Protein AF-A0A5C6DVH7-F1 (afdb_monomer_lite)

Structure (mmCIF, N/CA/C/O backbone):
data_AF-A0A5C6DVH7-F1
#
_entry.id   AF-A0A5C6DVH7-F1
#
loop_
_atom_site.group_PDB
_atom_site.id
_atom_site.type_symbol
_atom_site.label_atom_id
_atom_site.label_alt_id
_atom_site.label_comp_id
_atom_site.label_asym_id
_atom_site.label_entity_id
_atom_site.label_seq_id
_atom_site.pdbx_PDB_ins_code
_atom_site.Cartn_x
_atom_site.Cartn_y
_atom_site.Cartn_z
_atom_site.occupancy
_atom_site.B_iso_or_equiv
_atom_site.auth_seq_id
_atom_site.auth_comp_id
_atom_site.auth_asym_id
_atom_site.auth_atom_id
_atom_site.pdbx_PDB_model_num
ATOM 1 N N . MET A 1 1 ? -20.428 12.463 17.159 1.00 50.03 1 MET A N 1
ATOM 2 C CA . MET A 1 1 ? -19.799 11.320 16.462 1.00 50.03 1 MET A CA 1
ATOM 3 C C . MET A 1 1 ? -18.298 11.450 16.620 1.00 50.03 1 MET A C 1
ATOM 5 O O . MET A 1 1 ? -17.776 12.496 16.267 1.00 50.03 1 MET A O 1
ATOM 9 N N . LYS A 1 2 ? -17.621 10.459 17.209 1.00 59.69 2 LYS A N 1
ATOM 10 C CA . LYS A 1 2 ? -16.156 10.385 17.164 1.00 59.69 2 LYS A CA 1
ATOM 11 C C . LYS A 1 2 ? -15.791 9.527 15.952 1.00 59.69 2 LYS A C 1
ATOM 13 O O . LYS A 1 2 ? -15.965 8.319 16.029 1.00 59.69 2 LYS A O 1
ATOM 18 N N . CYS A 1 3 ? -15.338 10.131 14.857 1.00 53.69 3 CYS A N 1
ATOM 19 C CA . CYS A 1 3 ? -14.543 9.422 13.854 1.00 53.69 3 CYS A CA 1
ATOM 20 C C . CYS A 1 3 ? -13.120 9.967 13.963 1.00 53.69 3 CYS A C 1
ATOM 22 O O . CYS A 1 3 ? -12.775 10.992 13.386 1.00 53.69 3 CYS A O 1
ATOM 24 N N . ASN A 1 4 ? -12.312 9.347 14.815 1.00 70.00 4 ASN A N 1
ATOM 25 C CA . ASN A 1 4 ? -10.875 9.519 14.684 1.00 70.00 4 ASN A CA 1
ATOM 26 C C . ASN A 1 4 ? -10.422 8.360 13.812 1.00 70.00 4 ASN A C 1
ATOM 28 O O . ASN A 1 4 ? -10.255 7.252 14.313 1.00 70.00 4 ASN A O 1
ATOM 32 N N . ASP A 1 5 ? -10.310 8.615 12.512 1.00 85.62 5 ASP A N 1
ATOM 33 C CA . ASP A 1 5 ? -9.699 7.655 11.609 1.00 85.62 5 ASP A CA 1
ATOM 34 C C . ASP A 1 5 ? -8.187 7.711 11.779 1.00 85.62 5 ASP A C 1
ATOM 36 O O . ASP A 1 5 ? -7.571 8.777 11.696 1.00 85.62 5 ASP A O 1
ATOM 40 N N . ILE A 1 6 ? -7.598 6.551 12.052 1.00 88.00 6 ILE A N 1
ATOM 41 C CA . ILE A 1 6 ? -6.157 6.393 12.200 1.00 88.00 6 ILE A CA 1
ATOM 42 C C . ILE A 1 6 ? -5.660 5.776 10.902 1.00 88.00 6 ILE A C 1
ATOM 44 O O . ILE A 1 6 ? -5.912 4.605 10.618 1.00 88.00 6 ILE A O 1
ATOM 48 N N . TRP A 1 7 ? -4.971 6.593 10.112 1.00 92.62 7 TRP A N 1
ATOM 49 C CA . TRP A 1 7 ? -4.397 6.191 8.836 1.00 92.62 7 TRP A CA 1
ATOM 50 C C . TRP A 1 7 ? -2.943 5.771 9.007 1.00 92.62 7 TRP A C 1
ATOM 52 O O . TRP A 1 7 ? -2.144 6.496 9.601 1.00 92.62 7 TRP A O 1
ATOM 62 N N . TYR A 1 8 ? -2.592 4.623 8.437 1.00 91.06 8 TYR A N 1
ATOM 63 C CA . TYR A 1 8 ? -1.220 4.141 8.365 1.00 91.06 8 TYR A CA 1
ATOM 64 C C . TYR A 1 8 ? -0.693 4.332 6.945 1.00 91.06 8 TYR A C 1
ATOM 66 O O . TYR A 1 8 ? -1.252 3.786 5.997 1.00 91.06 8 TYR A O 1
ATOM 74 N N . HIS A 1 9 ? 0.363 5.127 6.782 1.00 91.81 9 HIS A N 1
ATOM 75 C CA . HIS A 1 9 ? 1.008 5.321 5.486 1.00 91.81 9 HIS A CA 1
ATOM 76 C C . HIS A 1 9 ? 2.148 4.316 5.320 1.00 91.81 9 HIS A C 1
ATOM 78 O O . HIS A 1 9 ? 3.069 4.280 6.135 1.00 91.81 9 HIS A O 1
ATOM 84 N N . LEU A 1 10 ? 2.088 3.511 4.262 1.00 89.31 10 LEU A N 1
ATOM 85 C CA . LEU A 1 10 ? 3.062 2.469 3.966 1.00 89.31 10 LEU A CA 1
ATOM 86 C C . LEU A 1 10 ? 3.605 2.653 2.553 1.00 89.31 10 LEU A C 1
ATOM 88 O O . LEU A 1 10 ? 2.839 2.745 1.600 1.00 89.31 10 LEU A O 1
ATOM 92 N N . TYR A 1 11 ? 4.930 2.657 2.412 1.00 86.38 11 TYR A N 1
ATOM 93 C CA . TYR A 1 11 ? 5.613 2.693 1.119 1.00 86.38 11 TYR A CA 1
ATOM 94 C C . TYR A 1 11 ? 6.002 1.265 0.692 1.00 86.38 11 TYR A C 1
ATOM 96 O O . TYR A 1 11 ? 6.981 0.729 1.222 1.00 86.38 11 TYR A O 1
ATOM 104 N N . PRO A 1 12 ? 5.260 0.617 -0.232 1.00 81.19 12 PRO A N 1
ATOM 105 C CA . PRO A 1 12 ? 5.372 -0.828 -0.453 1.00 81.19 12 PRO A CA 1
ATOM 106 C C . PRO A 1 12 ? 6.714 -1.246 -1.043 1.00 81.19 12 PRO A C 1
ATOM 108 O O . PRO A 1 12 ? 7.267 -2.258 -0.623 1.00 81.19 12 PRO A O 1
ATOM 111 N N . LEU A 1 13 ? 7.266 -0.450 -1.964 1.00 76.94 13 LEU A N 1
ATOM 112 C CA . LEU A 1 13 ? 8.552 -0.739 -2.602 1.00 76.94 13 LEU A CA 1
ATOM 113 C C . LEU A 1 13 ? 9.683 -0.820 -1.566 1.00 76.94 13 LEU A C 1
ATOM 115 O O . LEU A 1 13 ? 10.445 -1.781 -1.553 1.00 76.94 13 LEU A O 1
ATOM 119 N N . GLY A 1 14 ? 9.752 0.135 -0.635 1.00 76.50 14 GLY A N 1
ATOM 120 C CA . GLY A 1 14 ? 10.740 0.097 0.446 1.00 76.50 14 GLY A CA 1
ATOM 121 C C . GLY A 1 14 ? 10.442 -0.978 1.494 1.00 76.50 14 GLY A C 1
ATOM 122 O O . GLY A 1 14 ? 11.354 -1.666 1.944 1.00 76.50 14 GLY A O 1
ATOM 123 N N . PHE A 1 15 ? 9.170 -1.149 1.862 1.00 79.88 15 PHE A N 1
ATOM 124 C CA . PHE A 1 15 ? 8.749 -2.097 2.897 1.00 79.88 15 PHE A CA 1
ATOM 125 C C . PHE A 1 15 ? 9.000 -3.560 2.504 1.00 79.88 15 PHE A C 1
ATOM 127 O O . PHE A 1 15 ? 9.443 -4.359 3.323 1.00 79.88 15 PHE A O 1
ATOM 134 N N . LEU A 1 16 ? 8.758 -3.897 1.238 1.00 76.62 16 LEU A N 1
ATOM 135 C CA . LEU A 1 16 ? 8.897 -5.251 0.696 1.00 76.62 16 LEU A CA 1
ATOM 136 C C . LEU A 1 16 ? 10.297 -5.530 0.130 1.00 76.62 16 LEU A C 1
ATOM 138 O O . LEU A 1 16 ? 10.539 -6.601 -0.429 1.00 76.62 16 LEU A O 1
ATOM 142 N N . GLY A 1 17 ? 11.223 -4.574 0.264 1.00 70.69 17 GLY A N 1
ATOM 143 C CA . GLY A 1 17 ? 12.597 -4.711 -0.210 1.00 70.69 17 GLY A CA 1
ATOM 144 C C . GLY A 1 17 ? 12.710 -4.822 -1.731 1.00 70.69 17 GLY A C 1
ATOM 145 O O . GLY A 1 17 ? 13.518 -5.617 -2.218 1.00 70.69 17 GLY A O 1
ATOM 146 N N . ALA A 1 18 ? 11.897 -4.058 -2.467 1.00 68.44 18 ALA A N 1
ATOM 147 C CA . ALA A 1 18 ? 12.038 -3.898 -3.909 1.00 68.44 18 ALA A CA 1
ATOM 148 C C . ALA A 1 18 ? 13.426 -3.336 -4.252 1.00 68.44 18 ALA A C 1
ATOM 150 O O . ALA A 1 18 ? 14.024 -2.582 -3.481 1.00 68.44 18 ALA A O 1
ATOM 151 N N . GLU A 1 19 ? 13.947 -3.689 -5.421 1.00 67.75 19 GLU A N 1
ATOM 152 C CA . GLU A 1 19 ? 15.155 -3.051 -5.943 1.00 67.75 19 GLU A CA 1
ATOM 153 C C . GLU A 1 19 ? 14.898 -1.593 -6.346 1.00 67.75 19 GLU A C 1
ATOM 155 O O . GLU A 1 19 ? 13.801 -1.223 -6.750 1.00 67.75 19 GLU A O 1
ATOM 160 N N . ASN A 1 20 ? 15.945 -0.765 -6.275 1.00 64.31 20 ASN A N 1
ATOM 161 C CA . ASN A 1 20 ? 15.856 0.684 -6.507 1.00 64.31 20 ASN A CA 1
ATOM 162 C C . ASN A 1 20 ? 15.5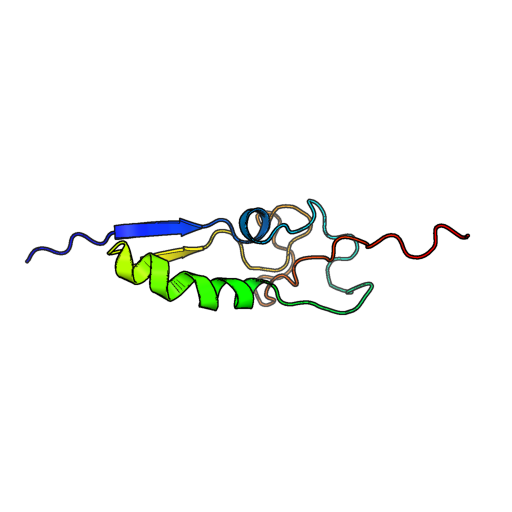62 1.081 -7.967 1.00 64.31 20 ASN A C 1
ATOM 164 O O . ASN A 1 20 ? 15.358 2.261 -8.251 1.00 64.31 20 ASN A O 1
ATOM 168 N N . ARG A 1 21 ? 15.646 0.142 -8.917 1.00 63.66 21 ARG A N 1
ATOM 169 C CA . ARG A 1 21 ? 15.424 0.408 -10.341 1.00 63.66 21 ARG A CA 1
ATOM 170 C C . ARG A 1 21 ? 14.833 -0.809 -11.033 1.00 63.66 21 ARG A C 1
ATOM 172 O O . ARG A 1 21 ? 15.366 -1.906 -10.906 1.00 63.66 21 ARG A O 1
ATOM 179 N N . ASN A 1 22 ? 13.800 -0.584 -11.830 1.00 66.38 22 ASN A N 1
ATOM 180 C CA . ASN A 1 22 ? 13.249 -1.565 -12.744 1.00 66.38 22 ASN A CA 1
ATOM 181 C C . ASN A 1 22 ? 14.160 -1.684 -13.977 1.00 66.38 22 ASN A C 1
ATOM 183 O O . ASN A 1 22 ? 14.335 -0.734 -14.743 1.00 66.38 22 ASN A O 1
ATOM 187 N N . ALA A 1 23 ? 14.784 -2.850 -14.160 1.00 60.66 23 ALA A N 1
ATOM 188 C CA . ALA A 1 23 ? 15.706 -3.089 -15.270 1.00 60.66 23 ALA A CA 1
ATOM 189 C C . ALA A 1 23 ? 14.998 -3.256 -16.630 1.00 60.66 23 ALA A C 1
ATOM 191 O O . ALA A 1 23 ? 15.653 -3.178 -17.670 1.00 60.66 23 ALA A O 1
ATOM 192 N N . SER A 1 24 ? 13.686 -3.516 -16.655 1.00 61.59 24 SER A N 1
ATOM 193 C CA . SER A 1 24 ? 12.906 -3.635 -17.895 1.00 61.59 24 SER A CA 1
ATOM 194 C C . SER A 1 24 ? 11.419 -3.324 -17.657 1.00 61.59 24 SER A C 1
ATOM 196 O O . SER A 1 24 ? 10.612 -4.244 -17.499 1.00 61.59 24 SER A O 1
ATOM 198 N N . PRO A 1 25 ? 11.037 -2.032 -17.655 1.00 61.25 25 PRO A N 1
ATOM 199 C CA . PRO A 1 25 ? 9.636 -1.616 -17.630 1.00 61.25 25 PRO A CA 1
ATOM 200 C C . PRO A 1 25 ? 8.865 -2.226 -18.809 1.00 61.25 25 PRO A C 1
ATOM 202 O O . PRO A 1 25 ? 9.350 -2.231 -19.942 1.00 61.25 25 PRO A O 1
ATOM 205 N N . GLY A 1 26 ? 7.685 -2.791 -18.561 1.00 59.69 26 GLY A N 1
ATOM 206 C CA . GLY A 1 26 ? 6.830 -3.396 -19.583 1.00 59.69 26 GLY A CA 1
ATOM 207 C C . GLY A 1 26 ? 7.232 -4.801 -20.055 1.00 59.69 26 GLY A C 1
ATOM 208 O O . GLY A 1 26 ? 6.378 -5.512 -20.593 1.00 59.69 26 GLY A O 1
ATOM 209 N N . TYR A 1 27 ? 8.475 -5.240 -19.819 1.00 59.16 27 TYR A N 1
ATOM 210 C CA . TYR A 1 27 ? 9.001 -6.546 -20.237 1.00 59.16 27 TYR A CA 1
ATOM 211 C C . TYR A 1 27 ? 9.752 -7.219 -19.077 1.00 59.16 27 TYR A C 1
ATOM 213 O O . TYR A 1 27 ? 10.958 -7.029 -18.933 1.00 59.16 27 TYR A O 1
ATOM 221 N N . PRO A 1 28 ? 9.084 -8.016 -18.223 1.00 57.38 28 PRO A N 1
ATOM 222 C CA . PRO A 1 28 ? 9.766 -8.664 -17.110 1.00 57.38 28 PRO A CA 1
ATOM 223 C C . PRO A 1 28 ? 10.863 -9.593 -17.645 1.00 57.38 28 PRO A C 1
ATOM 225 O O . PRO A 1 28 ? 10.592 -10.582 -18.320 1.00 57.38 28 PRO A O 1
ATOM 228 N N . SER A 1 29 ? 12.119 -9.287 -17.327 1.00 53.59 29 SER A N 1
ATOM 229 C CA . SER A 1 29 ? 13.300 -10.066 -17.720 1.00 53.59 29 SER A CA 1
ATOM 230 C C . SER A 1 29 ? 13.511 -11.324 -16.854 1.00 53.59 29 SER A C 1
ATOM 232 O O . SER A 1 29 ? 14.623 -11.836 -16.743 1.00 53.59 29 SER A O 1
ATOM 234 N N . GLY A 1 30 ? 12.446 -11.844 -16.230 1.00 56.66 30 GLY A N 1
ATOM 235 C CA . GLY A 1 30 ? 12.488 -12.992 -15.324 1.00 56.66 30 GLY A CA 1
ATOM 236 C C . GLY A 1 30 ? 11.126 -13.341 -14.702 1.00 56.66 30 GLY A C 1
ATOM 237 O O . GLY A 1 30 ? 10.116 -12.717 -15.033 1.00 56.66 30 GLY A O 1
ATOM 238 N N . PRO A 1 31 ? 11.072 -14.346 -13.803 1.00 55.03 31 PRO A N 1
ATOM 239 C CA . PRO A 1 31 ? 9.838 -14.745 -13.134 1.00 55.03 31 PRO A CA 1
ATOM 240 C C . PRO A 1 31 ? 9.280 -13.604 -12.278 1.00 55.03 31 PRO A C 1
ATOM 242 O O . PRO A 1 31 ? 9.963 -13.057 -11.410 1.00 55.03 31 PRO A O 1
ATOM 245 N N . VAL A 1 32 ? 8.020 -13.269 -12.54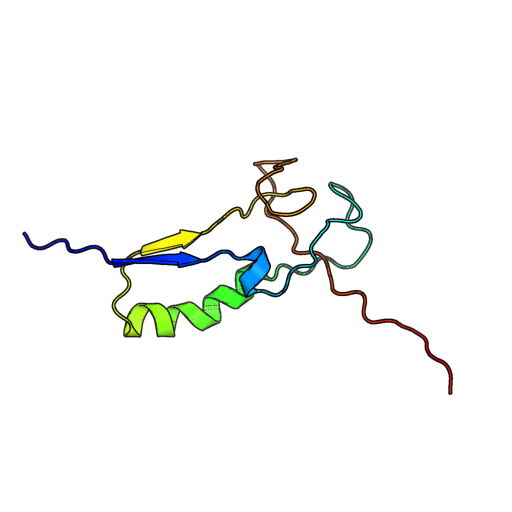1 1.00 57.72 32 VAL A N 1
ATOM 246 C CA . VAL A 1 32 ? 7.260 -12.208 -11.878 1.00 57.72 32 VAL A CA 1
ATOM 247 C C . VAL A 1 32 ? 6.892 -12.639 -10.457 1.00 57.72 32 VAL A C 1
ATOM 249 O O . VAL A 1 32 ? 6.316 -13.710 -10.274 1.00 57.72 32 VAL A O 1
ATOM 252 N N . SER A 1 33 ? 7.199 -11.815 -9.451 1.00 61.00 33 SER A N 1
ATOM 253 C CA . SER A 1 33 ? 6.859 -12.095 -8.050 1.00 61.00 33 SER A CA 1
ATOM 254 C C . SER A 1 33 ? 6.104 -10.925 -7.432 1.00 61.00 33 SER A C 1
ATOM 256 O O . SER A 1 33 ? 6.706 -9.965 -6.962 1.00 61.00 33 SER A O 1
ATOM 258 N N . HIS A 1 34 ? 4.778 -11.032 -7.362 1.00 69.44 34 HIS A N 1
ATOM 259 C CA . HIS A 1 34 ? 3.930 -10.025 -6.726 1.00 69.44 34 HIS A CA 1
ATOM 260 C C . HIS A 1 34 ? 4.137 -10.000 -5.202 1.00 69.44 34 HIS A C 1
ATOM 262 O O . HIS A 1 34 ? 3.498 -10.748 -4.459 1.00 69.44 34 HIS A O 1
ATOM 268 N N . ARG A 1 35 ? 5.020 -9.119 -4.720 1.00 72.94 35 ARG A N 1
ATOM 269 C CA . ARG A 1 35 ? 5.295 -8.973 -3.279 1.00 72.94 35 ARG A CA 1
ATOM 270 C C . ARG A 1 35 ? 4.215 -8.217 -2.516 1.00 72.94 35 ARG A C 1
ATOM 272 O O . ARG A 1 35 ? 4.147 -8.342 -1.302 1.00 72.94 35 ARG A O 1
ATOM 279 N N . LEU A 1 36 ? 3.349 -7.461 -3.198 1.00 79.19 36 LEU A N 1
ATOM 280 C CA . LEU A 1 36 ? 2.290 -6.688 -2.534 1.00 79.19 36 LEU A CA 1
ATOM 281 C C . LEU A 1 36 ? 1.376 -7.581 -1.680 1.00 79.19 36 LEU A C 1
ATOM 283 O O . LEU A 1 36 ? 0.912 -7.171 -0.623 1.00 79.19 36 LEU A O 1
ATOM 287 N N . THR A 1 37 ? 1.191 -8.833 -2.096 1.00 82.69 37 THR A N 1
ATOM 288 C CA . THR A 1 37 ? 0.439 -9.854 -1.362 1.00 82.69 37 THR A CA 1
ATOM 289 C C . THR A 1 37 ? 1.042 -10.206 0.001 1.00 82.69 37 THR A C 1
ATOM 291 O O . THR A 1 37 ? 0.310 -10.636 0.887 1.00 82.69 37 THR A O 1
ATOM 294 N N . GLU A 1 38 ? 2.343 -9.987 0.218 1.00 83.00 38 GLU A N 1
ATOM 295 C CA . GLU A 1 38 ? 2.991 -10.203 1.521 1.00 83.00 38 GLU A CA 1
ATOM 296 C C . GLU A 1 38 ? 2.451 -9.237 2.596 1.00 83.00 38 GLU A C 1
ATOM 298 O O . GLU A 1 38 ? 2.466 -9.571 3.781 1.00 83.00 38 GLU A O 1
ATOM 303 N N . LEU A 1 39 ? 1.884 -8.083 2.202 1.00 85.94 39 LEU A N 1
ATOM 304 C CA . LEU A 1 39 ? 1.227 -7.149 3.127 1.00 85.94 39 LEU A CA 1
ATOM 305 C C . LEU A 1 39 ? -0.007 -7.744 3.803 1.00 85.94 39 LEU A C 1
ATOM 307 O O . LEU A 1 39 ? -0.365 -7.299 4.890 1.00 85.94 39 LEU A O 1
ATOM 311 N N . VAL A 1 40 ? -0.650 -8.749 3.196 1.00 88.50 40 VAL A N 1
ATOM 312 C CA . VAL A 1 40 ? -1.848 -9.379 3.769 1.00 88.50 40 VAL A CA 1
ATOM 313 C C . VAL A 1 40 ? -1.540 -9.972 5.147 1.00 88.50 40 VAL A C 1
ATOM 315 O O . VAL A 1 40 ? -2.340 -9.819 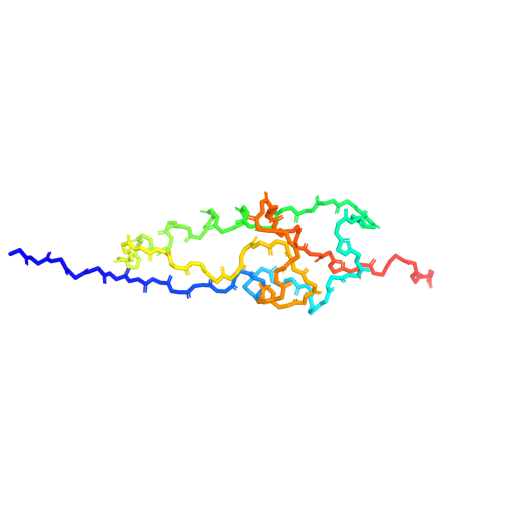6.063 1.00 88.50 40 VAL A O 1
ATOM 318 N N . GLY A 1 41 ? -0.349 -10.553 5.332 1.00 88.62 41 GLY A N 1
ATOM 319 C CA . GLY A 1 41 ? 0.078 -11.103 6.624 1.00 88.62 41 GLY A CA 1
ATOM 320 C C . GLY A 1 41 ? 0.339 -10.052 7.711 1.00 88.62 41 GLY A C 1
ATOM 321 O O . GLY A 1 41 ? 0.462 -10.406 8.877 1.00 88.62 41 GLY A O 1
ATOM 322 N N . TRP A 1 42 ? 0.422 -8.769 7.349 1.00 89.31 42 TRP A N 1
ATOM 323 C CA . TRP A 1 42 ? 0.591 -7.654 8.286 1.00 89.31 42 TRP A CA 1
ATOM 324 C C . TRP A 1 42 ? -0.729 -6.987 8.684 1.00 89.31 42 TRP A C 1
ATOM 326 O O . TRP A 1 42 ? -0.737 -6.167 9.602 1.00 89.31 42 TRP A O 1
ATOM 336 N N . LEU A 1 43 ? -1.839 -7.309 8.012 1.00 90.25 43 LEU A N 1
ATOM 337 C CA . LEU A 1 43 ? -3.115 -6.634 8.255 1.00 90.25 43 LEU A CA 1
ATOM 338 C C . LEU A 1 43 ? -3.635 -6.877 9.674 1.00 90.25 43 LEU A C 1
ATOM 340 O O . LEU A 1 43 ? -4.117 -5.930 10.289 1.00 90.25 43 LEU A O 1
ATOM 344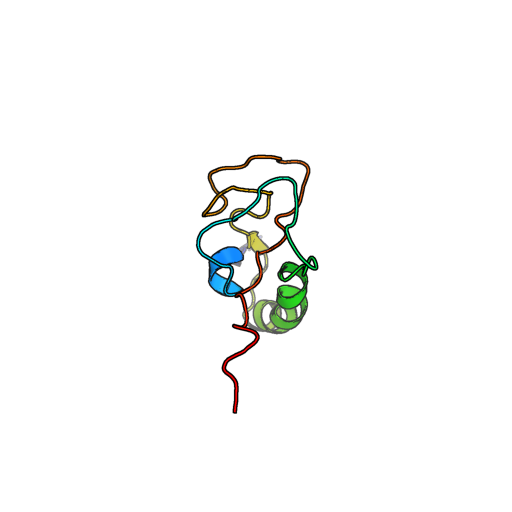 N N . ASP A 1 44 ? -3.457 -8.082 10.221 1.00 92.19 44 ASP A N 1
ATOM 345 C CA . ASP A 1 44 ? -3.873 -8.404 11.594 1.00 92.19 44 ASP A CA 1
ATOM 346 C C . ASP A 1 44 ? -3.177 -7.493 12.619 1.00 92.19 44 ASP A C 1
ATOM 348 O O . ASP A 1 44 ? -3.822 -6.931 13.500 1.00 92.19 44 ASP A O 1
ATOM 352 N N . TYR A 1 45 ? -1.878 -7.236 12.435 1.00 91.62 45 TYR A N 1
ATOM 353 C CA . TYR A 1 45 ? -1.129 -6.304 13.280 1.00 91.62 45 TYR A CA 1
ATOM 354 C C . TYR A 1 45 ? -1.659 -4.865 13.186 1.00 91.62 45 TYR A C 1
ATOM 356 O O . TYR A 1 45 ? -1.749 -4.168 14.195 1.00 91.62 45 TYR A O 1
ATOM 364 N N . LEU A 1 46 ? -2.012 -4.399 11.983 1.00 91.25 46 LEU A N 1
ATOM 365 C CA . LEU A 1 46 ? -2.551 -3.047 11.797 1.00 91.25 46 LEU A CA 1
ATOM 366 C C . LEU A 1 46 ? -3.928 -2.894 12.454 1.00 91.25 46 LEU A C 1
ATOM 368 O O . LEU A 1 46 ? -4.213 -1.851 13.047 1.00 91.25 46 LEU A O 1
ATOM 372 N N . VAL A 1 47 ? -4.753 -3.938 12.389 1.00 91.88 47 VAL A N 1
ATOM 373 C CA . VAL A 1 47 ? -6.046 -3.986 13.077 1.00 91.88 47 VAL A CA 1
ATOM 374 C C . VAL A 1 47 ? -5.849 -3.949 14.593 1.00 91.88 47 VAL A C 1
ATOM 376 O O . VAL A 1 47 ? -6.480 -3.126 15.255 1.00 91.88 47 VAL A O 1
ATOM 379 N N . ASP A 1 48 ? -4.928 -4.751 15.135 1.00 93.25 48 ASP A N 1
ATOM 380 C CA . ASP A 1 48 ? -4.598 -4.759 16.569 1.00 93.25 48 ASP A CA 1
ATOM 381 C C . ASP A 1 48 ? -4.049 -3.408 17.054 1.00 93.25 48 ASP A C 1
ATOM 383 O O . ASP A 1 48 ? -4.303 -2.986 18.185 1.00 93.25 48 ASP A O 1
ATOM 387 N N . LEU A 1 49 ? -3.332 -2.688 16.187 1.00 91.38 49 LEU A N 1
ATOM 388 C CA . LEU A 1 49 ? -2.841 -1.336 16.452 1.00 91.38 49 LEU A CA 1
ATOM 389 C C . LEU A 1 49 ? -3.973 -0.285 16.494 1.00 91.38 49 LEU A C 1
ATOM 391 O O . LEU A 1 49 ? -3.760 0.830 16.971 1.00 91.38 49 LEU A O 1
ATOM 395 N N . GLY A 1 50 ? -5.176 -0.623 16.017 1.00 91.19 50 GLY A N 1
ATOM 396 C CA . GLY A 1 50 ? -6.324 0.282 15.936 1.00 91.19 50 GLY A CA 1
ATOM 397 C C . GLY A 1 50 ? -6.325 1.176 14.693 1.00 91.19 50 GLY A C 1
ATOM 398 O O . GLY A 1 50 ? -6.992 2.212 14.684 1.00 91.19 50 GLY A O 1
ATOM 399 N N . VAL A 1 51 ? -5.572 0.805 13.652 1.00 93.31 51 VAL A N 1
ATOM 400 C CA . VAL A 1 51 ? -5.577 1.496 12.354 1.00 93.31 51 VAL A CA 1
ATOM 401 C C . VAL A 1 51 ? -6.904 1.227 11.646 1.00 93.31 51 VAL A C 1
ATOM 403 O O . VAL A 1 51 ? -7.350 0.086 11.554 1.00 93.31 51 VAL A O 1
ATOM 406 N N . THR A 1 52 ? -7.526 2.276 11.107 1.00 90.44 52 THR A N 1
ATOM 407 C CA . THR A 1 52 ? -8.801 2.180 10.376 1.00 90.44 52 THR A CA 1
ATOM 408 C C . THR A 1 52 ? -8.638 2.319 8.866 1.00 90.44 52 THR A C 1
ATOM 410 O O . THR A 1 52 ? -9.541 1.948 8.118 1.00 90.44 52 THR A O 1
ATOM 413 N N . GLY A 1 53 ? -7.485 2.807 8.399 1.00 90.31 53 GLY A N 1
ATOM 414 C CA . GLY A 1 53 ? -7.195 2.960 6.978 1.00 90.31 53 GLY A CA 1
ATOM 415 C C . GLY A 1 53 ? -5.719 2.771 6.641 1.00 90.31 53 GLY A C 1
ATOM 416 O O . GLY A 1 53 ? -4.834 3.179 7.393 1.00 90.31 53 GLY A O 1
ATOM 417 N N . LEU A 1 54 ? -5.454 2.179 5.477 1.00 91.44 54 LEU A N 1
ATOM 418 C CA . LEU A 1 54 ? -4.113 2.033 4.915 1.00 91.44 54 LEU A CA 1
ATOM 419 C C . LEU A 1 54 ? -3.973 2.969 3.713 1.00 91.44 54 LEU A C 1
ATOM 421 O O . LEU A 1 54 ? -4.723 2.865 2.744 1.00 91.44 54 LEU A O 1
ATOM 425 N N . LEU A 1 55 ? -3.000 3.872 3.777 1.00 91.75 55 LEU A N 1
ATOM 426 C CA . LEU A 1 55 ? -2.562 4.674 2.645 1.00 91.75 55 LEU A CA 1
ATOM 427 C C . LEU A 1 55 ? -1.323 4.000 2.061 1.00 91.75 55 LEU A C 1
ATOM 429 O O . LEU A 1 55 ? -0.271 3.967 2.698 1.00 91.75 55 LEU A O 1
ATOM 433 N N . LEU A 1 56 ? -1.449 3.446 0.862 1.00 89.50 56 LEU A N 1
ATOM 434 C CA . LEU A 1 56 ? -0.303 2.912 0.137 1.00 89.50 56 LEU A CA 1
ATOM 435 C C . LEU A 1 56 ? 0.375 4.045 -0.636 1.00 89.50 56 LEU A C 1
ATOM 437 O O . LEU A 1 56 ? -0.295 4.870 -1.258 1.00 89.50 56 LEU A O 1
ATOM 441 N N . GLY A 1 57 ? 1.706 4.053 -0.611 1.00 86.38 57 GLY A N 1
ATOM 442 C CA . GLY A 1 57 ? 2.517 4.775 -1.584 1.00 86.38 57 GLY A CA 1
ATOM 443 C C . GLY A 1 57 ? 2.310 4.220 -3.002 1.00 86.38 57 GLY A C 1
ATOM 444 O O . GLY A 1 57 ? 1.391 3.435 -3.239 1.00 86.38 57 GLY A O 1
ATOM 445 N N . PRO A 1 58 ? 3.156 4.588 -3.972 1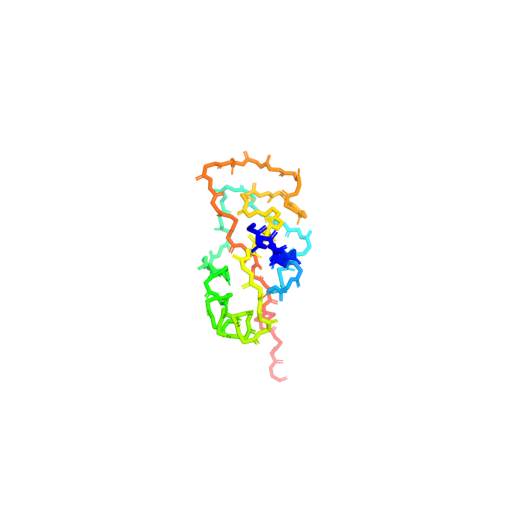.00 85.44 58 PRO A N 1
ATOM 446 C CA . PRO A 1 58 ? 2.938 4.173 -5.348 1.00 85.44 58 PRO A CA 1
ATOM 447 C C . PRO A 1 58 ? 2.966 2.646 -5.504 1.00 85.44 58 PRO A C 1
ATOM 449 O O . PRO A 1 58 ? 3.870 1.972 -5.009 1.00 85.44 58 PRO A O 1
ATOM 452 N N . ILE A 1 59 ? 1.952 2.122 -6.193 1.00 85.06 59 ILE A N 1
ATOM 453 C CA . ILE A 1 59 ? 1.765 0.688 -6.466 1.00 85.06 59 ILE A CA 1
ATOM 454 C C . ILE A 1 59 ? 1.722 0.369 -7.962 1.00 85.06 59 ILE A C 1
ATOM 456 O O . ILE A 1 59 ? 1.618 -0.799 -8.327 1.00 85.06 59 ILE A O 1
ATOM 460 N N . PHE A 1 60 ? 1.737 1.389 -8.819 1.00 85.50 60 PHE A N 1
ATOM 461 C CA . PHE A 1 60 ? 1.660 1.221 -10.266 1.00 85.50 60 PHE A CA 1
ATOM 462 C C . PHE A 1 60 ? 3.042 1.034 -10.878 1.00 85.50 60 PHE A C 1
ATOM 464 O O . PHE A 1 60 ? 4.038 1.475 -10.301 1.00 85.50 60 PHE A O 1
ATOM 471 N N . GLU A 1 61 ? 3.083 0.384 -12.041 1.00 79.38 61 GLU A N 1
ATOM 472 C CA . GLU A 1 61 ? 4.320 0.105 -12.764 1.00 79.38 61 GLU A CA 1
ATOM 473 C C . GLU A 1 61 ? 5.111 1.395 -12.989 1.00 79.38 61 GLU A C 1
ATOM 475 O O . GLU A 1 61 ? 4.593 2.390 -13.505 1.00 79.38 61 GLU A O 1
ATOM 480 N N . SER A 1 62 ? 6.374 1.364 -12.573 1.00 76.88 62 SER A N 1
ATOM 481 C CA . SER A 1 62 ? 7.272 2.517 -12.582 1.00 76.88 62 SER A CA 1
ATOM 482 C C . SER A 1 62 ? 8.700 2.111 -12.949 1.00 76.88 62 SER A C 1
ATOM 484 O O . SER A 1 62 ? 9.045 0.923 -12.925 1.00 76.88 62 SER A O 1
ATOM 486 N N . GLU A 1 63 ? 9.545 3.079 -13.310 1.00 71.81 63 GLU A N 1
ATOM 487 C CA . GLU A 1 63 ? 10.943 2.779 -13.646 1.00 71.81 63 GLU A CA 1
ATOM 488 C C . GLU A 1 63 ? 11.860 2.674 -12.418 1.00 71.81 63 GLU A C 1
ATOM 490 O O . GLU A 1 63 ? 12.874 1.973 -12.480 1.00 71.81 63 GLU A O 1
ATOM 495 N N . SER A 1 64 ? 11.558 3.349 -11.304 1.00 68.25 64 SER A N 1
ATOM 496 C CA . SER A 1 64 ? 12.487 3.424 -10.172 1.00 68.25 64 SER A CA 1
ATOM 497 C C . SER A 1 64 ? 11.831 3.384 -8.795 1.00 68.25 64 SER A C 1
ATOM 499 O O . SER A 1 64 ? 11.953 2.387 -8.089 1.00 68.25 64 SER A O 1
ATOM 501 N N . HIS A 1 65 ? 11.162 4.459 -8.386 1.00 65.69 65 HIS A N 1
ATOM 502 C CA . HIS A 1 65 ? 10.715 4.662 -7.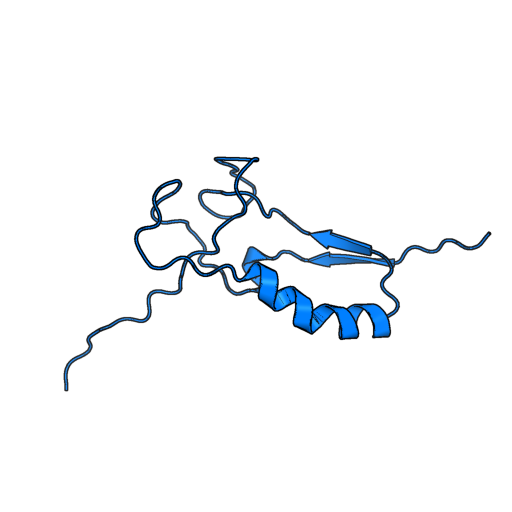002 1.00 65.69 65 HIS A CA 1
ATOM 503 C C . HIS A 1 65 ? 9.188 4.719 -6.896 1.00 65.69 65 HIS A C 1
ATOM 505 O O . HIS A 1 65 ? 8.649 5.189 -5.893 1.00 65.69 65 HIS A O 1
ATOM 511 N N . GLY A 1 66 ? 8.469 4.314 -7.944 1.00 67.12 66 GLY A N 1
ATOM 512 C CA . GLY A 1 66 ? 7.011 4.324 -7.955 1.00 67.12 66 GLY A CA 1
ATOM 513 C C . GLY A 1 66 ? 6.385 5.639 -8.422 1.00 67.12 66 GLY A C 1
ATOM 514 O O . GLY A 1 66 ? 5.266 5.640 -8.928 1.00 67.12 66 GLY A O 1
ATOM 515 N N . TYR A 1 67 ? 7.093 6.762 -8.282 1.00 78.12 67 TYR A N 1
ATOM 516 C CA . TYR A 1 67 ? 6.589 8.092 -8.657 1.00 78.12 67 TYR A CA 1
ATOM 517 C C . TYR A 1 67 ? 6.759 8.415 -10.148 1.00 78.12 67 TYR A C 1
ATOM 519 O O . TYR A 1 67 ? 6.161 9.360 -10.655 1.00 78.12 67 TYR A O 1
ATOM 527 N N . ASP A 1 68 ? 7.555 7.618 -10.849 1.00 81.12 68 ASP A N 1
ATOM 528 C CA . ASP A 1 68 ? 7.776 7.623 -12.289 1.00 81.12 68 ASP A CA 1
ATOM 529 C C . ASP A 1 68 ? 6.894 6.567 -12.965 1.00 81.12 68 ASP A C 1
ATOM 531 O O . ASP A 1 68 ? 7.382 5.607 -13.559 1.00 81.12 68 ASP A O 1
ATOM 535 N N . THR A 1 69 ? 5.574 6.721 -12.812 1.00 81.94 69 THR A N 1
ATOM 536 C CA . THR A 1 69 ? 4.579 5.787 -13.356 1.00 81.94 69 THR A CA 1
ATOM 537 C C . THR A 1 69 ? 4.683 5.691 -14.879 1.00 81.94 69 THR A C 1
ATOM 539 O O . THR A 1 69 ? 4.559 6.692 -15.584 1.00 81.94 69 THR A O 1
ATOM 542 N N . VAL A 1 70 ? 4.857 4.466 -15.375 1.00 82.56 70 VAL A N 1
ATOM 543 C CA . VAL A 1 70 ? 4.890 4.117 -16.802 1.00 82.56 70 VAL A CA 1
ATOM 544 C C . VAL A 1 70 ? 3.519 3.624 -17.263 1.00 82.56 70 VAL A C 1
ATOM 546 O O . VAL A 1 70 ? 3.070 3.983 -18.350 1.00 82.56 70 VAL A O 1
ATOM 549 N N . ASP A 1 71 ? 2.828 2.848 -16.421 1.00 81.00 71 ASP A N 1
ATOM 550 C CA . ASP A 1 71 ? 1.484 2.341 -16.699 1.00 81.00 71 ASP A CA 1
ATOM 551 C C . ASP A 1 71 ? 0.625 2.325 -15.424 1.00 81.00 71 ASP A C 1
ATOM 553 O O . ASP A 1 71 ? 0.826 1.520 -14.515 1.00 81.00 71 ASP A O 1
ATOM 557 N N . ALA A 1 72 ? -0.371 3.213 -15.368 1.00 84.19 72 ALA A N 1
ATOM 558 C CA . ALA A 1 72 ? -1.309 3.310 -14.248 1.00 84.19 72 ALA A CA 1
ATOM 559 C C . ALA A 1 72 ? -2.350 2.171 -14.211 1.00 84.19 72 ALA A C 1
ATOM 561 O O . ALA A 1 72 ? -3.086 2.046 -13.233 1.00 84.19 72 ALA A O 1
ATOM 562 N N . PHE A 1 73 ? -2.435 1.345 -15.258 1.00 84.94 73 PHE A N 1
ATOM 563 C CA . PHE A 1 73 ? -3.319 0.177 -15.321 1.00 84.94 73 PHE A CA 1
ATOM 564 C C . PHE A 1 73 ? -2.614 -1.125 -14.934 1.00 84.94 73 PHE A C 1
ATOM 566 O O . PHE A 1 73 ? -3.261 -2.175 -14.855 1.00 84.94 73 PHE A O 1
ATOM 573 N N . ARG A 1 74 ? -1.309 -1.072 -14.652 1.00 79.75 74 ARG A N 1
ATOM 574 C CA . ARG A 1 74 ? -0.517 -2.220 -14.220 1.00 79.75 74 ARG A CA 1
ATOM 575 C C . ARG A 1 74 ? 0.005 -2.017 -12.808 1.00 79.75 74 ARG A C 1
ATOM 577 O O . ARG A 1 74 ? 0.567 -0.978 -12.479 1.00 79.75 74 ARG A O 1
ATOM 584 N N . ILE A 1 75 ? -0.172 -3.035 -11.970 1.00 80.69 75 ILE A N 1
ATOM 585 C CA . ILE A 1 75 ? 0.435 -3.076 -10.636 1.00 80.69 75 ILE A CA 1
ATOM 586 C C . ILE A 1 75 ? 1.915 -3.420 -10.797 1.00 80.69 75 ILE A C 1
ATOM 588 O O . ILE A 1 75 ? 2.255 -4.349 -11.536 1.00 80.69 75 ILE A O 1
ATOM 592 N N . ASP A 1 76 ? 2.773 -2.691 -10.087 1.00 75.19 76 ASP A N 1
ATOM 593 C CA . ASP A 1 76 ? 4.213 -2.900 -10.105 1.00 75.19 76 ASP A CA 1
ATOM 594 C C . ASP A 1 76 ? 4.564 -4.323 -9.659 1.00 75.19 76 ASP A C 1
ATOM 596 O O . ASP A 1 76 ? 4.053 -4.860 -8.668 1.00 75.19 76 ASP A O 1
ATOM 600 N N . LEU A 1 77 ? 5.435 -4.957 -10.435 1.00 68.75 77 LEU A N 1
ATOM 601 C CA . LEU A 1 77 ? 5.784 -6.358 -10.257 1.00 68.75 77 LEU A CA 1
ATOM 602 C C . LEU A 1 77 ? 6.856 -6.580 -9.187 1.00 68.75 77 LEU A C 1
ATOM 604 O O . LEU A 1 77 ? 7.185 -7.738 -8.948 1.00 68.75 77 LEU A O 1
ATOM 608 N N . CYS A 1 78 ? 7.364 -5.516 -8.549 1.00 57.44 78 CYS A N 1
ATOM 609 C CA . CYS A 1 78 ? 8.391 -5.539 -7.514 1.00 57.44 78 CYS A CA 1
ATOM 610 C C . CYS A 1 78 ? 9.598 -6.402 -7.927 1.00 57.44 78 CYS A C 1
ATOM 612 O O . CYS A 1 78 ? 9.671 -7.607 -7.663 1.00 57.44 78 CYS A O 1
ATOM 614 N N . TRP A 1 79 ? 10.533 -5.768 -8.640 1.00 56.44 79 TRP A N 1
ATOM 615 C CA . TRP A 1 79 ? 11.654 -6.435 -9.307 1.00 56.44 79 TRP A CA 1
ATOM 616 C C . TRP A 1 79 ? 12.538 -7.242 -8.324 1.00 56.44 79 TRP A C 1
ATOM 618 O O . TRP A 1 79 ? 12.656 -6.940 -7.131 1.00 56.44 79 TRP A O 1
ATOM 628 N N . ARG A 1 80 ? 13.042 -8.383 -8.810 1.00 50.06 80 ARG A N 1
ATOM 629 C CA . ARG A 1 80 ? 13.652 -9.460 -8.017 1.00 50.06 80 ARG A CA 1
ATOM 630 C C . ARG A 1 80 ? 15.113 -9.142 -7.725 1.00 50.06 80 ARG A C 1
ATOM 632 O O . ARG A 1 80 ? 15.894 -9.240 -8.661 1.00 50.06 80 ARG A O 1
ATOM 639 N N . ARG A 1 81 ? 15.497 -9.049 -6.435 1.00 44.62 81 ARG A N 1
ATOM 640 C CA . ARG A 1 81 ? 16.900 -9.178 -5.976 1.00 44.62 81 ARG A CA 1
ATOM 641 C C . ARG A 1 81 ? 17.563 -10.298 -6.764 1.00 44.62 81 ARG A C 1
ATOM 643 O O . ARG A 1 81 ? 17.252 -11.466 -6.500 1.00 44.62 81 ARG A O 1
ATOM 650 N N . THR A 1 82 ? 18.413 -9.981 -7.742 1.00 40.53 82 THR A N 1
ATOM 651 C CA . THR A 1 82 ? 19.148 -11.015 -8.474 1.00 40.53 82 THR A CA 1
ATOM 652 C C . THR A 1 82 ? 19.930 -11.790 -7.432 1.00 40.53 82 THR A C 1
ATOM 654 O O . THR A 1 82 ? 20.932 -11.315 -6.898 1.00 40.53 82 THR A O 1
ATOM 657 N N . ARG A 1 83 ? 19.445 -12.980 -7.075 1.00 39.47 83 ARG A N 1
ATOM 658 C CA . ARG A 1 83 ? 20.278 -13.951 -6.396 1.00 39.47 83 ARG A CA 1
ATOM 659 C C . ARG A 1 83 ? 21.329 -14.273 -7.444 1.00 39.47 83 ARG A C 1
ATOM 661 O O . ARG A 1 83 ? 20.972 -14.786 -8.499 1.00 39.47 83 ARG A O 1
ATOM 668 N N . SER A 1 84 ? 22.565 -13.859 -7.190 1.00 39.84 84 SER A N 1
ATOM 669 C CA . SER A 1 84 ? 23.727 -14.258 -7.970 1.00 39.84 84 SER A CA 1
ATOM 670 C C . SER A 1 84 ? 23.718 -15.782 -8.062 1.00 39.84 84 SER A C 1
ATOM 672 O O . SER A 1 84 ? 24.077 -16.476 -7.109 1.00 39.84 84 SER A O 1
ATOM 674 N N . GLU A 1 85 ? 23.222 -16.307 -9.173 1.00 41.22 85 GLU A N 1
ATOM 675 C CA . GLU A 1 85 ? 23.483 -17.678 -9.562 1.00 41.22 85 GLU A CA 1
ATOM 676 C C . GLU A 1 85 ? 24.938 -17.730 -10.025 1.00 41.22 85 GLU A C 1
ATOM 678 O O . GLU A 1 85 ? 25.341 -16.974 -10.906 1.00 41.22 85 GLU A O 1
ATOM 683 N N . GLY A 1 86 ? 25.728 -18.608 -9.406 1.00 35.75 86 GLY A N 1
ATOM 684 C CA . GLY A 1 86 ? 26.975 -19.088 -10.000 1.00 35.75 86 GLY A CA 1
ATOM 685 C C . GLY A 1 86 ? 28.272 -18.430 -9.532 1.00 35.75 86 GLY A C 1
ATOM 686 O O . GLY A 1 86 ? 29.054 -17.968 -10.354 1.00 35.75 86 GLY A O 1
ATOM 687 N N . GLY A 1 87 ? 28.555 -18.474 -8.228 1.00 31.44 87 GLY A N 1
ATOM 688 C CA . GLY A 1 87 ? 29.932 -18.625 -7.746 1.00 31.44 87 GLY A CA 1
ATOM 689 C C . GLY A 1 87 ? 30.233 -20.117 -7.614 1.00 31.44 87 GLY A C 1
ATOM 690 O O . GLY A 1 87 ? 29.680 -20.779 -6.742 1.00 31.44 87 GLY A O 1
ATOM 691 N N . GLN A 1 88 ? 31.019 -20.638 -8.550 1.00 35.12 88 GLN A N 1
ATOM 692 C CA . GLN A 1 88 ? 31.501 -22.016 -8.651 1.00 35.12 88 GLN A CA 1
ATOM 693 C C . GLN A 1 88 ? 32.351 -22.413 -7.426 1.00 35.12 88 GLN A C 1
ATOM 695 O O . GLN A 1 88 ? 33.164 -21.598 -7.009 1.00 35.12 88 GLN A O 1
ATOM 700 N N . VAL A 1 89 ? 32.167 -23.660 -6.957 1.00 43.84 89 VAL A N 1
ATOM 701 C CA . VAL A 1 89 ? 33.052 -24.518 -6.120 1.00 43.84 89 VAL A CA 1
ATOM 702 C C . VAL A 1 89 ? 33.816 -23.911 -4.938 1.00 43.84 89 VAL A C 1
ATOM 704 O O . VAL A 1 89 ? 34.746 -23.106 -5.139 1.00 43.84 89 VAL A O 1
#

Foldseek 3Di:
DDDPAAEDEDEQLVVQVFDQFDPDQPDQPDDQAASVVVCVVCVVVCVVVVHPYYHYDAQAGAGGRNPRHPDPVHGHRRHDPPPPPDPDD

InterPro domains:
  IPR017853 Glycoside hydrolase superfamily [SSF51445] (4-76)

Sequence (89 aa):
MKCNDIWYHLYPLGFLGAENRNASPGYPSGPVSHRLTELVGWLDYLVDLGVTGLLLGPIFESESHGYDTVDAFRIDLCWRRTRSEGGQV

Secondary structure (DSSP, 8-state):
------EEEE-HHHHTT--SS-SSTTS-SS----GGGGGGGGHHHHHHTT--EEEE---EEESSSSSSEEEEEEE--------------

pLDDT: mean 72.8, std 16.68, range [31.44, 93.31]

Organism: NCBI:txid2528016

Radius of gyration: 16.26 Å; chains: 1; bounding box: 53×36×37 Å